Protein AF-A0A7W8CLY9-F1 (afdb_monomer_lite)

Radius of gyration: 27.19 Å; chains: 1; bounding box: 56×62×67 Å

pLDDT: mean 78.93, std 21.68, range [35.81, 98.69]

Sequence (131 aa):
MSTTAKTVRRGLYGMIAGGLLGGVATATIALPSANAAPDECTASGVATTQSSVQLSMSTYLQTHPQTNQAMTDIAKQSPTEAQVSYRTYFEKNPKVADDLKGIQQPVTDLSTQCGIEVSSNQLTDALKTAV

Structure (mmCIF, N/CA/C/O backbone):
data_AF-A0A7W8CLY9-F1
#
_entry.id   AF-A0A7W8CLY9-F1
#
loop_
_atom_site.group_PDB
_atom_site.id
_atom_site.type_symbol
_atom_site.label_atom_id
_atom_site.label_alt_id
_atom_site.label_comp_id
_atom_site.label_asym_id
_atom_site.label_entity_id
_atom_site.label_seq_id
_atom_site.pdbx_PDB_ins_code
_atom_site.Cartn_x
_atom_site.Cartn_y
_atom_site.Cartn_z
_atom_site.occupancy
_atom_site.B_iso_or_equiv
_atom_site.auth_seq_id
_atom_site.auth_comp_id
_atom_site.auth_asym_id
_atom_site.auth_atom_id
_atom_site.pdbx_PDB_model_num
ATOM 1 N N . MET A 1 1 ? 24.064 46.783 -44.474 1.00 40.25 1 MET A N 1
ATOM 2 C CA . MET A 1 1 ? 23.590 46.578 -43.090 1.00 40.25 1 MET A CA 1
ATOM 3 C C . MET A 1 1 ? 22.832 45.261 -43.029 1.00 40.25 1 MET A C 1
A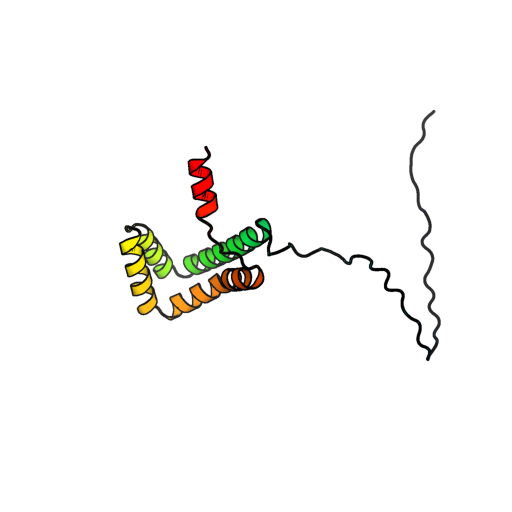TOM 5 O O . MET A 1 1 ? 22.023 45.019 -43.912 1.00 40.25 1 MET A O 1
ATOM 9 N N . SER A 1 2 ? 23.133 44.475 -41.992 1.00 35.81 2 SER A N 1
ATOM 10 C CA . SER A 1 2 ? 22.426 43.285 -41.479 1.00 35.81 2 SER A CA 1
ATOM 11 C C . SER A 1 2 ? 22.656 41.908 -42.138 1.00 35.81 2 SER A C 1
ATOM 13 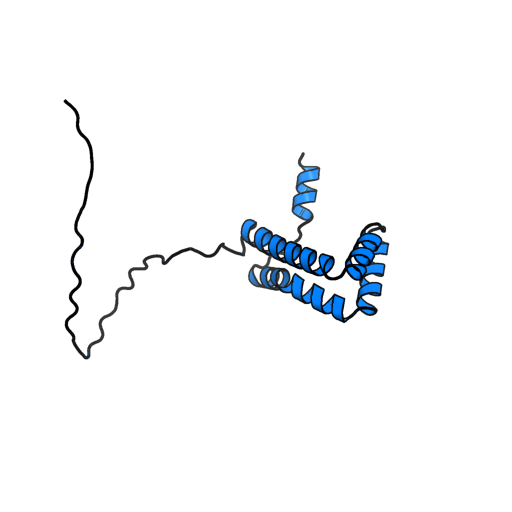O O . SER A 1 2 ? 22.267 41.628 -43.264 1.00 35.81 2 SER A O 1
ATOM 15 N N . THR A 1 3 ? 23.294 41.061 -41.324 1.00 51.06 3 THR A N 1
ATOM 16 C CA . THR A 1 3 ? 23.500 39.601 -41.313 1.00 51.06 3 THR A CA 1
ATOM 17 C C . THR A 1 3 ? 22.203 38.803 -41.103 1.00 51.06 3 THR A C 1
ATOM 19 O O . THR A 1 3 ? 21.289 39.346 -40.487 1.00 51.06 3 THR A O 1
ATOM 22 N N . THR A 1 4 ? 22.160 37.503 -41.483 1.00 47.94 4 THR A N 1
ATOM 23 C CA . THR A 1 4 ? 21.635 36.372 -40.650 1.00 47.94 4 THR A CA 1
ATOM 24 C C . THR A 1 4 ? 21.493 35.018 -41.392 1.00 47.94 4 THR A C 1
ATOM 26 O O . THR A 1 4 ? 20.831 34.955 -42.417 1.00 47.94 4 THR A O 1
ATOM 29 N N . ALA A 1 5 ? 22.056 33.962 -40.761 1.00 50.09 5 ALA A N 1
ATOM 30 C CA . ALA A 1 5 ? 21.692 32.519 -40.712 1.00 50.09 5 ALA A CA 1
ATOM 31 C C . ALA A 1 5 ? 21.588 31.672 -42.007 1.00 50.09 5 ALA A C 1
ATOM 33 O O . ALA A 1 5 ? 21.092 32.128 -43.017 1.00 50.09 5 ALA A O 1
ATOM 34 N N . LYS A 1 6 ? 21.916 30.371 -42.057 1.00 42.09 6 LYS A N 1
ATOM 35 C CA . LYS A 1 6 ? 22.462 29.376 -41.112 1.00 42.09 6 LYS A CA 1
ATOM 36 C C . LYS A 1 6 ? 22.983 28.179 -41.938 1.00 42.09 6 LYS A C 1
ATOM 38 O O . LYS A 1 6 ? 22.394 27.793 -42.939 1.00 42.09 6 LYS A O 1
ATOM 43 N N . THR A 1 7 ? 24.078 27.610 -41.452 1.00 49.00 7 THR A N 1
ATOM 44 C CA . THR A 1 7 ? 24.665 26.276 -41.655 1.00 49.00 7 THR A CA 1
ATOM 45 C C . THR A 1 7 ? 23.780 25.178 -42.267 1.00 49.00 7 THR A C 1
ATOM 47 O O . THR A 1 7 ? 22.795 24.782 -41.655 1.00 49.00 7 THR A O 1
ATOM 50 N N . VAL A 1 8 ? 24.256 24.538 -43.345 1.00 43.28 8 VAL A N 1
ATOM 51 C CA . VAL A 1 8 ? 23.963 23.124 -43.657 1.00 43.28 8 VAL A CA 1
ATOM 52 C C . VAL A 1 8 ? 25.267 22.455 -44.099 1.00 43.28 8 VAL A C 1
ATOM 54 O O . VAL A 1 8 ? 25.762 22.671 -45.203 1.00 43.28 8 VAL A O 1
ATOM 57 N N . ARG A 1 9 ? 25.880 21.675 -43.201 1.00 49.97 9 ARG A N 1
ATOM 58 C CA . ARG A 1 9 ? 27.076 20.873 -43.488 1.00 49.97 9 ARG A CA 1
ATOM 59 C C . ARG A 1 9 ? 26.675 19.405 -43.673 1.00 49.97 9 ARG A C 1
ATOM 61 O O . ARG A 1 9 ? 26.354 18.735 -42.706 1.00 49.97 9 ARG A O 1
ATOM 68 N N . ARG A 1 10 ? 26.811 18.955 -44.927 1.00 47.16 10 ARG A N 1
ATOM 69 C CA . ARG A 1 10 ? 27.355 17.654 -45.370 1.00 47.16 10 ARG A CA 1
ATOM 70 C C . ARG A 1 10 ? 26.626 16.394 -44.878 1.00 47.16 10 ARG A C 1
ATOM 72 O O . ARG A 1 10 ? 27.068 15.743 -43.941 1.00 47.16 10 ARG A O 1
ATOM 79 N N . GLY A 1 11 ? 25.604 15.982 -45.627 1.00 46.06 11 GLY A N 1
ATOM 80 C CA . GLY A 1 11 ? 25.254 14.565 -45.743 1.00 46.06 11 GLY A CA 1
ATOM 81 C C . GLY A 1 11 ? 26.244 13.882 -46.688 1.00 46.06 11 GLY A C 1
ATOM 82 O O . GLY A 1 11 ? 26.336 14.269 -47.854 1.00 46.06 11 GLY A O 1
ATOM 83 N N . LEU A 1 12 ? 27.021 12.921 -46.184 1.00 49.34 12 LEU A N 1
ATOM 84 C CA . LEU A 1 12 ? 27.830 12.040 -47.022 1.00 49.34 12 LEU A CA 1
ATOM 85 C C . LEU A 1 12 ? 27.082 10.716 -47.200 1.00 49.34 12 LEU A C 1
ATOM 87 O O . LEU A 1 12 ? 26.708 10.051 -46.238 1.00 49.34 12 LEU A O 1
ATOM 91 N N . TYR A 1 13 ? 26.843 10.426 -48.469 1.00 42.91 13 TYR A N 1
ATOM 92 C CA . TYR A 1 13 ? 26.144 9.299 -49.052 1.00 42.91 13 TYR A CA 1
ATOM 93 C C . TYR A 1 13 ? 26.712 7.943 -48.613 1.00 42.91 13 TYR A C 1
ATOM 95 O O . TYR A 1 13 ? 27.924 7.738 -48.618 1.00 42.91 13 TYR A O 1
ATOM 103 N N . GLY A 1 14 ? 25.816 7.006 -48.294 1.00 43.75 14 GLY A N 1
ATOM 104 C CA . GLY A 1 14 ? 26.137 5.593 -48.142 1.00 43.75 14 GLY A CA 1
ATOM 105 C C . GLY A 1 14 ? 26.191 4.889 -49.498 1.00 43.75 14 GLY A C 1
ATOM 106 O O . GLY A 1 14 ? 25.241 4.948 -50.274 1.00 43.75 14 GLY A O 1
ATOM 107 N N . MET A 1 15 ? 27.291 4.187 -49.755 1.00 49.97 15 MET A N 1
ATOM 108 C CA . MET A 1 15 ? 27.354 3.068 -50.694 1.00 49.97 15 MET A CA 1
ATOM 109 C C . MET A 1 15 ? 28.021 1.905 -49.961 1.00 49.97 15 MET A C 1
ATOM 111 O O . MET A 1 15 ? 29.160 2.036 -49.521 1.00 49.97 15 MET A O 1
ATOM 115 N N . ILE A 1 16 ? 27.328 0.773 -49.838 1.00 47.25 16 ILE A N 1
ATOM 116 C CA . ILE A 1 16 ? 27.941 -0.503 -49.457 1.00 47.25 16 ILE A CA 1
ATOM 117 C C . ILE A 1 16 ? 27.755 -1.453 -50.639 1.00 47.25 16 ILE A C 1
ATOM 119 O O . ILE A 1 16 ? 26.655 -1.934 -50.901 1.00 47.25 16 ILE A O 1
ATOM 123 N N . ALA A 1 17 ? 28.851 -1.667 -51.366 1.00 45.25 17 ALA A N 1
ATOM 124 C CA . ALA A 1 17 ? 29.049 -2.784 -52.279 1.00 45.25 17 ALA A CA 1
ATOM 125 C C . ALA A 1 17 ? 29.690 -3.944 -51.493 1.00 45.25 17 ALA A C 1
ATOM 127 O O . ALA A 1 17 ? 30.457 -3.711 -50.561 1.00 45.25 17 ALA A O 1
ATOM 128 N N . GLY A 1 18 ? 29.309 -5.177 -51.830 1.00 44.28 18 GLY A N 1
ATOM 129 C CA . GLY A 1 18 ? 29.519 -6.376 -51.016 1.00 44.28 18 GLY A CA 1
ATOM 130 C C . GLY A 1 18 ? 30.964 -6.844 -50.800 1.00 44.28 18 GLY A C 1
ATOM 131 O O . GLY A 1 18 ? 31.904 -6.404 -51.453 1.00 44.28 18 GLY A O 1
ATOM 132 N N . GLY A 1 19 ? 31.099 -7.813 -49.891 1.00 38.88 19 GLY A N 1
ATOM 133 C CA . GLY A 1 19 ? 32.337 -8.541 -49.623 1.00 38.88 19 GLY A CA 1
ATOM 134 C C . GLY A 1 19 ? 32.144 -9.581 -48.521 1.00 38.88 19 GLY A C 1
ATOM 135 O O . GLY A 1 19 ? 31.991 -9.242 -47.354 1.00 38.88 19 GLY A O 1
ATOM 136 N N . LEU A 1 20 ? 32.110 -10.850 -48.920 1.00 49.34 20 LEU A N 1
ATOM 137 C CA . LEU A 1 20 ? 32.151 -12.035 -48.067 1.00 49.34 20 LEU A CA 1
ATOM 138 C C . LEU A 1 20 ? 33.520 -12.156 -47.361 1.00 49.34 20 LEU A C 1
ATOM 140 O O . LEU A 1 20 ? 34.543 -11.933 -47.997 1.00 49.34 20 LEU A O 1
ATOM 144 N N . LEU A 1 21 ? 33.500 -12.630 -46.106 1.00 50.72 21 LEU A N 1
ATOM 145 C CA . LEU A 1 21 ? 34.622 -13.174 -45.313 1.00 50.72 21 LEU A CA 1
ATOM 146 C C . LEU A 1 21 ? 35.696 -12.176 -44.828 1.00 50.72 21 LEU A C 1
ATOM 148 O O . LEU A 1 21 ? 36.487 -11.650 -45.601 1.00 50.72 21 LEU A O 1
ATOM 152 N N . GLY A 1 22 ? 35.811 -12.030 -43.503 1.00 40.16 22 GLY A N 1
ATOM 153 C CA . GLY A 1 22 ? 36.981 -11.429 -42.853 1.00 40.16 22 GLY A CA 1
ATOM 154 C C . GLY A 1 22 ? 36.610 -10.624 -41.615 1.00 40.16 22 GLY A C 1
ATOM 155 O O . GLY A 1 22 ? 35.904 -9.627 -41.712 1.00 40.16 22 GLY A O 1
ATOM 156 N N . GLY A 1 23 ? 37.067 -11.070 -40.444 1.00 50.56 23 GLY A N 1
ATOM 157 C CA . GLY A 1 23 ? 36.855 -10.372 -39.181 1.00 50.56 23 GLY A CA 1
ATOM 158 C C . GLY A 1 23 ? 37.384 -8.941 -39.231 1.00 50.56 23 GLY A C 1
ATOM 159 O O . GLY A 1 23 ? 38.544 -8.705 -39.560 1.00 50.56 23 GLY A O 1
ATOM 160 N N . VAL A 1 24 ? 36.531 -7.992 -38.862 1.00 43.94 24 VAL A N 1
ATOM 161 C CA . VAL A 1 24 ? 36.931 -6.618 -38.579 1.00 43.94 24 VAL A CA 1
ATOM 162 C C . VAL A 1 24 ? 36.295 -6.271 -37.248 1.00 43.94 24 VAL A C 1
ATOM 164 O O . VAL A 1 24 ? 35.073 -6.294 -37.112 1.00 43.94 24 VAL A O 1
ATOM 167 N N . ALA A 1 25 ? 37.137 -6.020 -36.248 1.00 50.47 25 ALA A N 1
ATOM 168 C CA . ALA A 1 25 ? 36.721 -5.488 -34.967 1.00 50.47 25 ALA A CA 1
ATOM 169 C C . ALA A 1 25 ? 35.939 -4.198 -35.224 1.00 50.47 25 ALA A C 1
ATOM 171 O O . ALA A 1 25 ? 36.515 -3.163 -35.563 1.00 50.47 25 ALA A O 1
ATOM 172 N N . THR A 1 26 ? 34.615 -4.261 -35.100 1.00 46.62 26 THR A N 1
ATOM 173 C CA . THR A 1 26 ? 33.811 -3.054 -35.013 1.00 46.62 26 THR A CA 1
ATOM 174 C C . THR A 1 26 ? 34.237 -2.386 -33.721 1.00 46.62 26 THR A C 1
ATOM 176 O O . THR A 1 26 ? 33.899 -2.861 -32.638 1.00 46.62 26 THR A O 1
ATOM 179 N N . ALA A 1 27 ? 35.021 -1.314 -33.830 1.00 46.84 27 A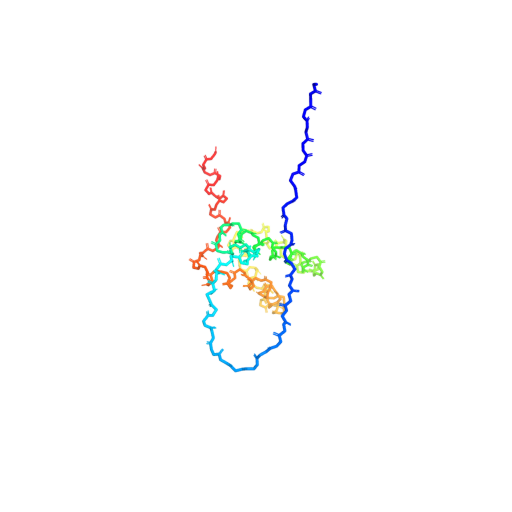LA A N 1
ATOM 180 C CA . ALA A 1 27 ? 35.120 -0.337 -32.768 1.00 46.84 27 ALA A CA 1
ATOM 181 C C . ALA A 1 27 ? 33.683 0.100 -32.485 1.00 46.84 27 ALA A C 1
ATOM 183 O O . ALA A 1 27 ? 33.098 0.881 -33.237 1.00 46.84 27 ALA A O 1
ATOM 184 N N . THR A 1 28 ? 33.080 -0.489 -31.455 1.00 49.88 28 THR A N 1
ATOM 185 C CA . THR A 1 28 ? 31.820 -0.030 -30.905 1.00 49.88 28 THR A CA 1
ATOM 186 C C . THR A 1 28 ? 32.131 1.336 -30.331 1.00 49.88 28 THR A C 1
ATOM 188 O O . THR A 1 28 ? 32.540 1.472 -29.178 1.00 49.88 28 THR A O 1
ATOM 191 N N . ILE A 1 29 ? 32.010 2.364 -31.167 1.00 45.34 29 ILE A N 1
ATOM 192 C CA . ILE A 1 29 ? 31.756 3.702 -30.673 1.00 45.34 29 ILE A CA 1
ATOM 193 C C . ILE A 1 29 ? 30.489 3.517 -29.852 1.00 45.34 29 ILE A C 1
ATOM 195 O O . ILE A 1 29 ? 29.424 3.246 -30.407 1.00 45.34 29 ILE A O 1
ATOM 199 N N . ALA A 1 30 ? 30.643 3.548 -28.531 1.00 50.84 30 ALA A N 1
ATOM 200 C CA . ALA A 1 30 ? 29.548 3.616 -27.587 1.00 50.84 30 ALA A CA 1
ATOM 201 C C . ALA A 1 30 ? 28.839 4.951 -27.831 1.00 50.84 30 ALA A C 1
ATOM 203 O O . ALA A 1 30 ? 29.071 5.944 -27.150 1.00 50.84 30 ALA A O 1
ATOM 204 N N . LEU A 1 31 ? 28.036 5.003 -28.890 1.00 43.50 31 LEU A N 1
ATOM 205 C CA . LEU A 1 31 ? 26.990 5.989 -29.026 1.00 43.50 31 LEU A CA 1
ATOM 206 C C . LEU A 1 31 ? 25.950 5.568 -27.991 1.00 43.50 31 LEU A C 1
ATOM 208 O O . LEU A 1 31 ? 25.430 4.457 -28.113 1.00 43.50 31 LEU A O 1
ATOM 212 N N . PRO A 1 32 ? 25.672 6.379 -26.959 1.00 45.16 32 PRO A N 1
ATOM 213 C CA . PRO A 1 32 ? 24.556 6.094 -26.079 1.00 45.16 32 PRO A CA 1
ATOM 214 C C . PRO A 1 32 ? 23.293 6.115 -26.945 1.00 45.16 32 PRO A C 1
ATOM 216 O O . PRO A 1 32 ? 22.808 7.175 -27.336 1.00 45.16 32 PRO A O 1
ATOM 219 N N . SER A 1 33 ? 22.786 4.934 -27.297 1.00 48.03 33 SER A N 1
ATOM 220 C CA . SER A 1 33 ? 21.399 4.771 -27.710 1.00 48.03 33 SER A CA 1
ATOM 221 C C . SER A 1 33 ? 20.548 5.277 -26.545 1.00 48.03 33 SER A C 1
ATOM 223 O O . SER A 1 33 ? 20.724 4.836 -25.414 1.00 48.03 33 SER A O 1
ATOM 225 N N . ALA A 1 34 ? 19.820 6.367 -26.777 1.00 46.72 34 ALA A N 1
ATOM 226 C CA . ALA A 1 34 ? 18.377 6.329 -26.998 1.00 46.72 34 ALA A CA 1
ATOM 227 C C . ALA A 1 34 ? 17.609 6.115 -25.688 1.00 46.72 34 ALA A C 1
ATOM 229 O O . ALA A 1 34 ? 17.714 5.056 -25.089 1.00 46.72 34 ALA A O 1
ATOM 230 N N . ASN A 1 35 ? 16.863 7.148 -25.276 1.00 50.22 35 ASN A N 1
ATOM 231 C CA . ASN A 1 35 ? 15.871 7.148 -24.198 1.00 50.22 35 ASN A CA 1
ATOM 232 C C . ASN A 1 35 ? 16.221 6.192 -23.053 1.00 50.22 35 ASN A C 1
ATOM 234 O O . ASN A 1 35 ? 15.697 5.081 -23.011 1.00 50.22 35 ASN A O 1
ATOM 238 N N . ALA A 1 36 ? 17.078 6.624 -22.122 1.00 48.62 36 ALA A N 1
ATOM 239 C CA . ALA A 1 36 ? 17.156 5.938 -20.840 1.00 48.62 36 ALA A CA 1
ATOM 240 C C . ALA A 1 36 ? 15.718 5.835 -20.315 1.00 48.62 36 ALA A C 1
ATOM 242 O O . ALA A 1 36 ? 15.075 6.865 -20.084 1.00 48.62 36 ALA A O 1
ATOM 243 N N . ALA A 1 37 ? 15.187 4.610 -20.231 1.00 56.34 37 ALA A N 1
ATOM 244 C CA . ALA A 1 37 ? 13.980 4.370 -19.459 1.00 56.34 37 ALA A CA 1
ATOM 245 C C . ALA A 1 37 ? 14.195 5.032 -18.086 1.00 56.34 37 ALA A C 1
ATOM 247 O O . ALA A 1 37 ? 15.348 5.074 -17.631 1.00 56.34 37 ALA A O 1
ATOM 248 N N . PRO A 1 38 ? 13.150 5.619 -17.477 1.00 63.94 38 PRO A N 1
ATOM 249 C CA . PRO A 1 38 ? 13.280 6.209 -16.155 1.00 63.94 38 PRO A CA 1
ATOM 250 C C . PRO A 1 38 ? 14.044 5.247 -15.246 1.00 63.94 38 PRO A C 1
ATOM 252 O O . PRO A 1 38 ? 13.798 4.044 -15.269 1.00 63.94 38 PRO A O 1
ATOM 255 N N . ASP A 1 39 ? 15.018 5.758 -14.499 1.00 78.25 39 ASP A N 1
ATOM 256 C CA . ASP A 1 39 ? 15.696 4.923 -13.518 1.00 78.25 39 ASP A CA 1
ATOM 257 C C . ASP A 1 39 ? 14.674 4.587 -12.424 1.00 78.25 39 ASP A C 1
ATOM 259 O O . ASP A 1 39 ? 14.317 5.428 -11.592 1.00 78.25 39 ASP A O 1
ATOM 263 N N . GLU A 1 40 ? 14.137 3.371 -12.496 1.00 80.25 40 GLU A N 1
ATOM 264 C CA . GLU A 1 40 ? 13.044 2.887 -11.654 1.00 80.25 40 GLU A CA 1
ATOM 265 C C . GLU A 1 40 ? 13.437 2.874 -10.167 1.00 80.25 40 GLU A C 1
ATOM 267 O O . GLU A 1 40 ? 12.582 3.020 -9.294 1.00 80.25 40 GLU A O 1
ATOM 272 N N . CYS A 1 41 ? 14.742 2.803 -9.873 1.00 88.75 41 CYS A N 1
ATOM 273 C CA . CYS A 1 41 ? 15.280 2.830 -8.515 1.00 88.75 41 CYS A CA 1
ATOM 274 C C . CYS A 1 41 ? 15.464 4.248 -7.949 1.00 88.75 41 CYS A C 1
ATOM 276 O O . CYS A 1 41 ? 15.933 4.419 -6.822 1.00 88.75 41 CYS A O 1
ATOM 278 N N . THR A 1 42 ? 15.076 5.285 -8.693 1.00 88.75 42 THR A N 1
ATOM 279 C CA . THR A 1 42 ? 15.001 6.656 -8.175 1.00 88.75 42 THR A CA 1
ATOM 280 C C . THR A 1 42 ? 13.693 6.900 -7.427 1.00 88.75 42 THR A C 1
ATOM 282 O O . THR A 1 42 ? 12.683 6.244 -7.674 1.00 88.75 42 THR A O 1
ATOM 285 N N . ALA A 1 43 ? 13.656 7.927 -6.571 1.00 85.94 43 ALA A N 1
ATOM 286 C CA . ALA A 1 43 ? 12.420 8.351 -5.907 1.00 85.94 43 ALA A CA 1
ATOM 287 C C . ALA A 1 43 ? 11.273 8.637 -6.903 1.00 85.94 43 ALA A C 1
ATOM 289 O O . ALA A 1 43 ? 10.121 8.304 -6.632 1.00 85.94 43 ALA A O 1
ATOM 290 N N . SER A 1 44 ? 11.582 9.206 -8.076 1.00 87.44 44 SER A N 1
ATOM 291 C CA . SER A 1 44 ? 10.610 9.429 -9.155 1.00 87.44 44 SER A CA 1
ATOM 292 C C . SER A 1 44 ? 10.130 8.139 -9.821 1.00 87.44 44 SER A C 1
ATOM 294 O O . SER A 1 44 ? 8.948 8.042 -10.151 1.00 87.44 44 SER A O 1
ATOM 296 N N . GLY A 1 45 ? 11.011 7.153 -10.006 1.00 89.12 45 GLY A N 1
ATOM 297 C CA . GLY A 1 45 ? 10.652 5.835 -10.541 1.00 89.12 45 GLY A CA 1
ATOM 298 C C . GLY A 1 45 ? 9.717 5.081 -9.595 1.00 89.12 45 GLY A C 1
ATOM 299 O O . GLY A 1 45 ? 8.620 4.668 -9.980 1.00 89.12 45 GLY A O 1
ATOM 300 N N . VAL A 1 46 ? 10.069 5.052 -8.306 1.00 88.31 46 VAL A N 1
ATOM 301 C CA . VAL A 1 46 ? 9.228 4.486 -7.242 1.00 88.31 46 VAL A CA 1
ATOM 302 C C . VAL A 1 46 ? 7.857 5.163 -7.190 1.00 88.31 46 VAL A C 1
ATOM 304 O O . VAL A 1 46 ? 6.835 4.477 -7.191 1.00 88.31 46 VAL A O 1
ATOM 307 N N . ALA A 1 47 ? 7.803 6.499 -7.201 1.00 88.56 47 ALA A N 1
ATOM 308 C CA . ALA A 1 47 ? 6.539 7.236 -7.196 1.00 88.56 47 ALA A CA 1
ATOM 309 C C . ALA A 1 47 ? 5.690 6.962 -8.452 1.00 88.56 47 ALA A C 1
ATOM 311 O O . ALA A 1 47 ? 4.464 6.866 -8.363 1.00 88.56 47 ALA A O 1
ATOM 312 N N . THR A 1 48 ? 6.325 6.795 -9.617 1.00 91.19 48 THR A N 1
ATOM 313 C CA . THR A 1 48 ? 5.642 6.448 -10.874 1.00 91.19 48 THR A CA 1
ATOM 314 C C . THR A 1 48 ? 5.012 5.059 -10.788 1.00 91.19 48 THR A C 1
ATOM 316 O O . THR A 1 48 ? 3.834 4.894 -11.111 1.00 91.19 48 THR A O 1
ATOM 319 N N . THR A 1 49 ? 5.754 4.079 -10.270 1.00 91.44 49 THR A N 1
ATOM 320 C CA . THR A 1 49 ? 5.256 2.714 -10.053 1.00 91.44 49 THR A CA 1
ATOM 321 C C . THR A 1 49 ? 4.118 2.681 -9.033 1.00 91.44 49 THR A C 1
ATOM 323 O O . THR A 1 49 ? 3.076 2.080 -9.279 1.00 91.44 49 THR A O 1
ATOM 326 N N . GLN A 1 50 ? 4.246 3.382 -7.905 1.00 90.94 50 GLN A N 1
ATOM 327 C CA . GLN A 1 50 ? 3.150 3.492 -6.937 1.00 90.94 50 GLN A CA 1
ATOM 328 C C . GLN A 1 50 ? 1.902 4.133 -7.553 1.00 90.94 50 GLN A C 1
ATOM 330 O O . GLN A 1 50 ? 0.785 3.675 -7.314 1.00 90.94 50 GLN A O 1
ATOM 335 N N . SER A 1 51 ? 2.081 5.176 -8.367 1.00 92.81 51 SER A N 1
ATOM 336 C CA . SER A 1 51 ? 0.972 5.873 -9.023 1.00 92.81 51 SER A CA 1
ATOM 337 C C . SER A 1 51 ? 0.218 4.955 -9.988 1.00 92.81 51 SER A C 1
ATOM 339 O O . SER A 1 51 ? -1.013 4.978 -10.020 1.00 92.81 51 SER A O 1
ATOM 341 N N . SER A 1 52 ? 0.928 4.111 -10.746 1.00 94.88 52 SER A N 1
ATOM 342 C CA . SER A 1 52 ? 0.300 3.154 -11.666 1.00 94.88 52 SER A CA 1
ATOM 343 C C . SER A 1 52 ? -0.454 2.045 -10.924 1.00 94.88 52 SER A C 1
ATOM 345 O O . SER A 1 52 ? -1.572 1.685 -11.311 1.00 94.88 52 SER A O 1
ATOM 347 N N . VAL A 1 53 ? 0.098 1.558 -9.811 1.00 95.25 53 VAL A N 1
ATOM 348 C CA . VAL A 1 53 ? -0.564 0.595 -8.924 1.00 95.25 53 VAL A CA 1
ATOM 349 C C . VAL A 1 53 ? -1.817 1.197 -8.295 1.00 95.25 53 VAL A C 1
ATOM 351 O O . VAL A 1 53 ? -2.881 0.576 -8.326 1.00 95.25 53 VAL A O 1
ATOM 354 N N . GLN A 1 54 ? -1.745 2.434 -7.800 1.00 95.31 54 GLN A N 1
ATOM 355 C CA . GLN A 1 54 ? -2.897 3.119 -7.217 1.00 95.31 54 GLN A CA 1
ATOM 356 C C . GLN A 1 54 ? -3.997 3.381 -8.256 1.00 95.31 54 GLN A C 1
ATOM 358 O O . GLN A 1 54 ? -5.184 3.238 -7.953 1.00 95.31 54 GLN A O 1
ATOM 363 N N . LEU A 1 55 ? -3.628 3.719 -9.495 1.00 97.69 55 LEU A N 1
ATOM 364 C CA . LEU A 1 55 ? -4.582 3.858 -10.596 1.00 97.69 55 LEU A CA 1
ATOM 365 C C . LEU A 1 55 ? -5.260 2.521 -10.931 1.00 97.69 55 LEU A C 1
ATOM 367 O O . LEU A 1 55 ? -6.477 2.471 -11.131 1.00 97.69 55 LEU A O 1
ATOM 371 N N . SER A 1 56 ? -4.490 1.434 -10.953 1.00 98.00 56 SER A N 1
ATOM 372 C CA . SER A 1 56 ? -5.004 0.082 -11.196 1.00 98.00 56 SER A CA 1
ATOM 373 C C . SER A 1 56 ? -5.955 -0.360 -10.081 1.00 98.00 56 SER A C 1
ATOM 375 O O . SER A 1 56 ? -7.054 -0.835 -10.361 1.00 98.00 56 SER A O 1
ATOM 377 N N . MET A 1 57 ? -5.593 -0.100 -8.821 1.00 97.62 57 MET A N 1
ATOM 378 C CA . MET A 1 57 ? -6.452 -0.303 -7.651 1.00 97.62 57 MET A CA 1
ATOM 379 C C . MET A 1 57 ? -7.753 0.499 -7.766 1.00 97.62 57 MET A C 1
ATOM 381 O O . MET A 1 57 ? -8.837 -0.051 -7.594 1.00 97.62 57 MET A O 1
ATOM 385 N N . SER A 1 58 ? -7.667 1.788 -8.108 1.00 97.94 58 SER A N 1
ATOM 386 C CA . SER A 1 58 ? -8.841 2.646 -8.307 1.00 97.94 58 SER A CA 1
ATOM 387 C C . SER A 1 58 ? -9.773 2.094 -9.389 1.00 97.94 58 SER A C 1
ATOM 389 O O . SER A 1 58 ? -10.986 2.015 -9.196 1.00 97.94 58 SER A O 1
ATOM 391 N N . THR A 1 59 ? -9.218 1.661 -10.520 1.00 98.38 59 THR A N 1
ATOM 392 C CA . THR A 1 59 ? -9.987 1.069 -11.626 1.00 98.38 59 THR A CA 1
ATOM 393 C C . THR A 1 59 ? -10.658 -0.240 -11.202 1.00 98.38 59 THR A C 1
ATOM 395 O O . THR A 1 59 ? -11.840 -0.463 -11.477 1.00 98.38 59 THR A O 1
ATOM 398 N N . TYR A 1 60 ? -9.935 -1.092 -10.473 1.00 98.31 60 TYR A N 1
ATOM 399 C CA . TYR A 1 60 ? -10.477 -2.329 -9.923 1.00 98.31 60 TYR A CA 1
ATOM 400 C C . TYR A 1 60 ? -11.639 -2.053 -8.963 1.00 98.31 60 TYR A C 1
ATOM 402 O O . TYR A 1 60 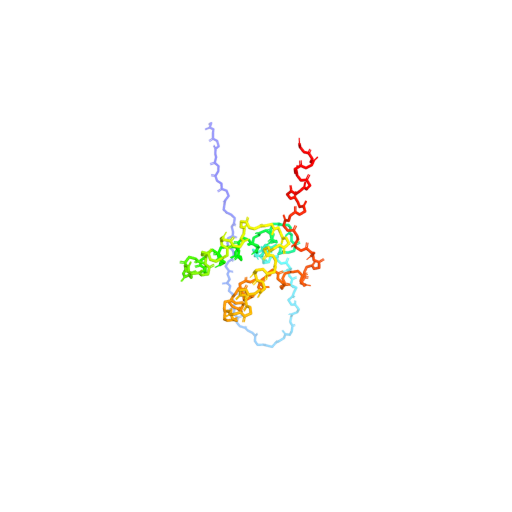? -12.724 -2.600 -9.139 1.00 98.31 60 TYR A O 1
ATOM 410 N N . LEU A 1 61 ? -11.472 -1.153 -7.994 1.00 98.25 61 LEU A N 1
ATOM 411 C CA . LEU A 1 61 ? -12.524 -0.846 -7.023 1.00 98.25 61 LEU A CA 1
ATOM 412 C C . LEU A 1 61 ? -13.759 -0.212 -7.682 1.00 98.25 61 LEU A C 1
ATOM 414 O O . LEU A 1 61 ? -14.882 -0.562 -7.327 1.00 98.25 61 LEU A O 1
ATOM 418 N N . GLN A 1 62 ? -13.589 0.642 -8.695 1.00 98.12 62 GLN A N 1
ATOM 419 C CA . GLN A 1 62 ? -14.719 1.200 -9.454 1.00 98.12 62 GLN A CA 1
ATOM 420 C C . GLN A 1 62 ? -15.542 0.125 -10.178 1.00 98.12 62 GLN A C 1
ATOM 422 O O . GLN A 1 62 ? -16.761 0.246 -10.279 1.00 98.12 62 GLN A O 1
ATOM 427 N N . THR A 1 63 ? -14.897 -0.945 -10.648 1.00 98.38 63 THR A N 1
ATOM 428 C CA . THR A 1 63 ? -15.576 -2.088 -11.286 1.00 98.38 63 THR A CA 1
ATOM 429 C C . THR A 1 63 ? -16.081 -3.133 -10.282 1.00 98.38 63 THR A C 1
ATOM 431 O O . THR A 1 63 ? -16.854 -4.012 -10.653 1.00 98.38 63 THR A O 1
ATOM 434 N N . HIS A 1 64 ? -15.717 -3.002 -9.000 1.00 98.38 64 HIS A N 1
ATOM 435 C CA . HIS A 1 64 ? -16.111 -3.887 -7.900 1.00 98.38 64 HIS A CA 1
ATOM 436 C C . HIS A 1 64 ? -16.793 -3.088 -6.772 1.00 98.38 64 HIS A C 1
ATOM 438 O O . HIS A 1 64 ? -16.238 -2.961 -5.676 1.00 98.38 64 HIS A O 1
ATOM 444 N N . PRO A 1 65 ? -18.016 -2.559 -6.985 1.00 98.25 65 PRO A N 1
ATOM 445 C CA . PRO A 1 65 ? -18.653 -1.617 -6.059 1.00 98.25 65 PRO A CA 1
ATOM 446 C C . PRO A 1 65 ? -18.871 -2.183 -4.648 1.00 98.25 65 PRO A C 1
ATOM 448 O O . PRO A 1 65 ? -18.761 -1.448 -3.670 1.00 98.25 65 PRO A O 1
ATOM 451 N N . GLN A 1 66 ? -19.119 -3.490 -4.515 1.00 97.88 66 GLN A N 1
ATOM 452 C CA . GLN A 1 66 ? -19.233 -4.145 -3.206 1.00 97.88 66 GLN A CA 1
ATOM 453 C C . GLN A 1 66 ? -17.901 -4.156 -2.448 1.00 97.88 66 GLN A C 1
ATOM 455 O O . GLN A 1 66 ? -17.865 -3.853 -1.257 1.00 97.88 66 GLN A O 1
ATOM 460 N N . THR A 1 67 ? -16.799 -4.475 -3.134 1.00 98.25 67 THR A N 1
ATOM 461 C CA . THR A 1 67 ? -15.456 -4.396 -2.552 1.00 98.25 67 THR A CA 1
ATOM 462 C C . THR A 1 67 ? -15.100 -2.960 -2.217 1.00 98.25 67 THR A C 1
ATOM 464 O O . THR A 1 67 ? -14.626 -2.707 -1.118 1.00 98.25 67 THR A O 1
ATOM 467 N N . ASN A 1 68 ? -15.384 -2.010 -3.106 1.00 98.56 68 ASN A N 1
ATOM 468 C CA . ASN A 1 68 ? -15.133 -0.597 -2.851 1.00 98.56 68 ASN A CA 1
ATOM 469 C C . ASN A 1 68 ? -15.849 -0.098 -1.590 1.00 98.56 68 ASN A C 1
ATOM 471 O O . ASN A 1 68 ? -15.228 0.533 -0.736 1.00 98.56 68 ASN A O 1
ATOM 475 N N . GLN A 1 69 ? -17.130 -0.443 -1.436 1.00 98.69 69 GLN A N 1
ATOM 476 C CA . GLN A 1 69 ? -17.895 -0.097 -0.242 1.00 98.69 69 GLN A CA 1
ATOM 477 C C . GLN A 1 69 ? -17.288 -0.733 1.015 1.00 98.69 69 GLN A C 1
ATOM 479 O O . GLN A 1 69 ? -17.049 -0.034 1.995 1.00 98.69 69 GLN A O 1
ATOM 484 N N . ALA A 1 70 ? -16.969 -2.031 0.971 1.00 98.31 70 ALA A N 1
ATOM 485 C CA . ALA A 1 70 ? -16.364 -2.724 2.105 1.00 98.31 70 ALA A CA 1
ATOM 486 C C . ALA A 1 70 ? -15.015 -2.108 2.507 1.00 98.31 70 ALA A C 1
ATOM 488 O O . ALA A 1 70 ? -14.809 -1.809 3.678 1.00 98.31 70 ALA A O 1
ATOM 489 N N . MET A 1 71 ? -14.119 -1.861 1.547 1.00 97.94 71 MET A N 1
ATOM 490 C CA . MET A 1 71 ? -12.822 -1.223 1.804 1.00 97.94 71 MET A CA 1
ATOM 491 C C . MET A 1 71 ? -13.003 0.188 2.379 1.00 97.94 71 MET A C 1
ATOM 493 O O . MET A 1 71 ? -12.321 0.554 3.331 1.00 97.94 71 MET A O 1
ATOM 497 N N . THR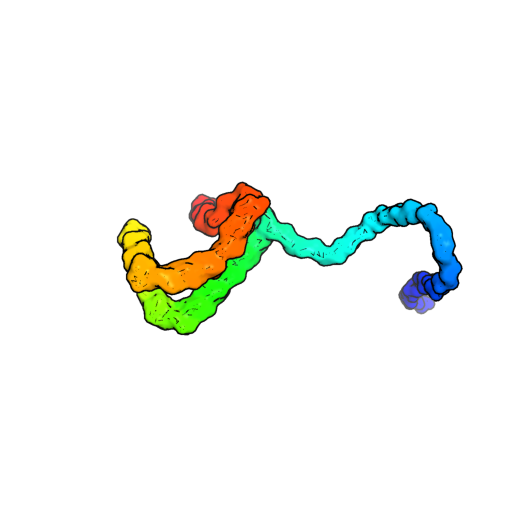 A 1 72 ? -13.968 0.955 1.861 1.00 98.06 72 THR A N 1
ATOM 498 C CA . THR A 1 72 ? -14.302 2.299 2.357 1.00 98.06 72 THR A CA 1
ATOM 499 C C . THR A 1 72 ? -14.797 2.275 3.801 1.00 98.06 72 THR A C 1
ATOM 501 O O . THR A 1 72 ? -14.424 3.136 4.595 1.00 98.06 72 THR A O 1
ATOM 504 N N . ASP A 1 73 ? -15.637 1.309 4.165 1.00 98.44 73 ASP A N 1
ATOM 505 C CA . ASP A 1 73 ? -16.153 1.202 5.530 1.00 98.44 73 ASP A CA 1
ATOM 506 C C . ASP A 1 73 ? -15.093 0.696 6.507 1.00 98.44 73 ASP A C 1
ATOM 508 O O . ASP A 1 73 ? -14.995 1.213 7.619 1.00 98.44 73 ASP A O 1
ATOM 512 N N . ILE A 1 74 ? -14.244 -0.242 6.077 1.00 98.12 74 ILE A N 1
ATOM 513 C CA . ILE A 1 74 ? -13.094 -0.694 6.866 1.00 98.12 74 ILE A CA 1
ATOM 514 C C . ILE A 1 74 ? -12.118 0.466 7.106 1.00 98.12 74 ILE A C 1
ATOM 516 O O . ILE A 1 74 ? -11.644 0.639 8.226 1.00 98.12 74 ILE A O 1
ATOM 520 N N . ALA A 1 75 ? -11.865 1.312 6.103 1.00 96.62 75 ALA A N 1
ATOM 521 C CA . ALA A 1 75 ? -10.955 2.454 6.213 1.00 96.62 75 ALA A CA 1
ATOM 522 C C . ALA A 1 75 ? -11.392 3.523 7.235 1.00 96.62 75 ALA A C 1
ATOM 524 O O . ALA A 1 75 ? -10.572 4.343 7.640 1.00 96.62 75 ALA A O 1
ATOM 525 N N . LYS A 1 76 ? -12.663 3.528 7.662 1.00 97.94 76 LYS A N 1
ATOM 526 C CA . LYS A 1 76 ? -13.177 4.437 8.705 1.00 97.94 76 LYS A CA 1
ATOM 527 C C . LYS A 1 76 ? -12.915 3.931 10.128 1.00 97.94 76 LYS A C 1
ATOM 529 O O . LYS A 1 76 ? -13.131 4.679 11.079 1.00 97.94 76 LYS A O 1
ATOM 534 N N . GLN A 1 77 ? -12.529 2.666 10.287 1.00 98.12 77 GLN A N 1
ATOM 535 C CA . GLN A 1 77 ? -12.265 2.055 11.590 1.00 98.12 77 GLN A CA 1
ATOM 536 C C . GLN A 1 77 ? -10.930 2.541 12.167 1.00 98.12 77 GLN A C 1
ATOM 538 O O . GLN A 1 77 ? -10.107 3.130 11.462 1.00 98.12 77 GLN A O 1
ATOM 543 N N . SER A 1 78 ? -10.682 2.269 13.452 1.00 97.38 78 SER A N 1
ATOM 544 C CA . SER A 1 78 ? -9.347 2.492 14.013 1.00 97.38 78 SER A CA 1
ATOM 545 C C . SER A 1 78 ? -8.306 1.614 13.293 1.00 97.38 78 SER A C 1
ATOM 547 O O . SER A 1 78 ? -8.655 0.536 12.804 1.00 97.38 78 SER A O 1
ATOM 549 N N . PRO A 1 79 ?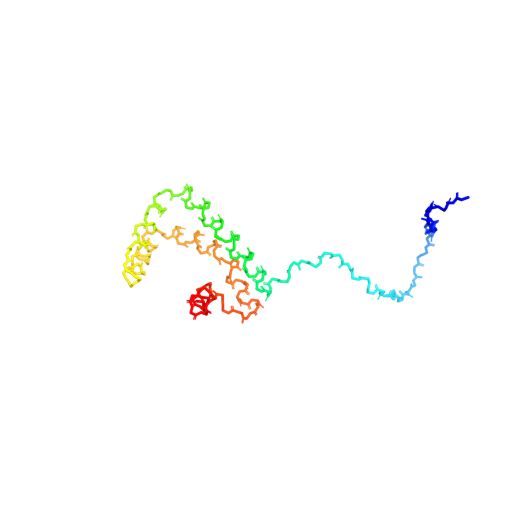 -7.020 2.012 13.220 1.00 93.06 79 PRO A N 1
ATOM 550 C CA . PRO A 1 79 ? -6.011 1.256 12.470 1.00 93.06 79 PRO A CA 1
ATOM 551 C C . PRO A 1 79 ? -5.893 -0.222 12.877 1.00 93.06 79 PRO A C 1
ATOM 553 O O . PRO A 1 79 ? -5.704 -1.090 12.024 1.00 93.06 79 PRO A O 1
ATOM 556 N N . THR A 1 80 ? -6.039 -0.518 14.171 1.00 94.31 80 THR A N 1
ATOM 557 C CA . THR A 1 80 ? -5.976 -1.882 14.713 1.00 94.31 80 THR A CA 1
ATOM 558 C C . THR A 1 80 ? -7.186 -2.720 14.303 1.00 94.31 80 THR A C 1
ATOM 560 O O . THR A 1 80 ? -7.029 -3.872 13.901 1.00 94.31 80 THR A O 1
ATOM 563 N N . GLU A 1 81 ? -8.391 -2.151 14.358 1.00 97.12 81 GLU A N 1
ATOM 564 C CA . GLU A 1 81 ? -9.624 -2.822 13.925 1.00 97.12 81 GLU A CA 1
ATOM 565 C C . GLU A 1 81 ? -9.655 -3.012 12.407 1.00 97.12 81 GLU A C 1
ATOM 567 O O . GLU A 1 81 ? -9.973 -4.103 11.925 1.00 97.12 81 GLU A O 1
ATOM 572 N N . ALA A 1 82 ? -9.246 -1.988 11.654 1.00 97.06 82 ALA A N 1
ATOM 573 C CA . ALA A 1 82 ? -9.205 -2.016 10.199 1.00 97.06 82 ALA A CA 1
ATOM 574 C C . ALA A 1 82 ? -8.343 -3.176 9.688 1.00 97.06 82 ALA A C 1
ATOM 576 O O . ALA A 1 82 ? -8.756 -3.908 8.788 1.00 97.06 82 ALA A O 1
ATOM 577 N N . GLN A 1 83 ? -7.174 -3.408 10.298 1.00 96.31 83 GLN A N 1
ATOM 578 C CA . GLN A 1 83 ? -6.288 -4.511 9.921 1.00 96.31 83 GLN A CA 1
ATOM 579 C C . GLN A 1 83 ? -6.973 -5.881 10.060 1.00 96.31 83 GLN A C 1
ATOM 581 O O . GLN A 1 83 ? -6.865 -6.732 9.171 1.00 96.31 83 GLN A O 1
ATOM 586 N N . VAL A 1 84 ? -7.702 -6.099 11.158 1.00 98.00 84 VAL A N 1
ATOM 587 C CA . VAL A 1 84 ? -8.446 -7.345 11.395 1.00 98.00 84 VAL A CA 1
ATOM 588 C C . VAL A 1 84 ? -9.593 -7.492 10.395 1.00 98.00 84 VAL A C 1
ATOM 590 O O . VAL A 1 84 ? -9.796 -8.578 9.841 1.00 98.00 84 VAL A O 1
ATOM 593 N N . SER A 1 85 ? -10.319 -6.408 10.125 1.00 98.19 85 SER A N 1
ATOM 594 C CA . SER A 1 85 ? -11.438 -6.396 9.183 1.00 98.19 85 SER A CA 1
ATOM 595 C C . SER A 1 85 ? -10.993 -6.640 7.741 1.00 98.19 85 SER A C 1
ATOM 597 O O . SER A 1 85 ? -11.624 -7.440 7.051 1.00 98.19 85 SER A O 1
ATOM 599 N N . TYR A 1 86 ? -9.882 -6.042 7.292 1.00 97.88 86 TYR A N 1
ATOM 600 C CA . TYR A 1 86 ? -9.304 -6.319 5.972 1.00 97.88 86 TYR A CA 1
ATOM 601 C C . TYR A 1 86 ? -8.945 -7.797 5.823 1.00 97.88 86 TYR A C 1
ATOM 603 O O . TYR A 1 86 ? -9.355 -8.428 4.850 1.00 97.88 86 TYR A O 1
ATOM 611 N N . ARG A 1 87 ? -8.244 -8.379 6.808 1.00 97.62 87 ARG A N 1
ATOM 612 C CA . ARG A 1 87 ? -7.907 -9.811 6.795 1.00 97.62 87 ARG A CA 1
ATOM 613 C C . ARG A 1 87 ? -9.163 -10.674 6.688 1.00 97.62 87 ARG A C 1
ATOM 615 O O . ARG A 1 87 ? -9.257 -11.506 5.793 1.00 97.62 87 ARG A O 1
ATOM 622 N N . THR A 1 88 ? -10.147 -10.420 7.549 1.00 98.31 88 THR A N 1
ATOM 623 C CA . THR A 1 88 ? -11.418 -11.160 7.565 1.00 98.31 88 THR A CA 1
ATOM 624 C C . THR A 1 88 ? -12.161 -11.040 6.233 1.00 98.31 88 THR A C 1
ATOM 626 O O . THR A 1 88 ? -12.763 -12.003 5.755 1.00 98.31 88 THR A O 1
ATOM 629 N N . TYR A 1 89 ? -12.137 -9.857 5.614 1.00 98.31 89 TYR A N 1
ATOM 630 C CA . TYR A 1 89 ? -12.736 -9.647 4.304 1.00 98.31 89 TYR A CA 1
ATOM 631 C C . TYR A 1 89 ? -12.025 -10.480 3.234 1.00 98.31 89 TYR A C 1
ATOM 633 O O . TYR A 1 89 ? -12.694 -11.179 2.476 1.00 98.31 89 TYR A O 1
ATOM 641 N N . PHE A 1 90 ? -10.693 -10.454 3.182 1.00 98.25 90 PHE A N 1
ATOM 642 C CA . PHE A 1 90 ? -9.922 -11.204 2.188 1.00 98.25 90 PHE A CA 1
ATOM 643 C C . PHE A 1 90 ? -10.020 -12.724 2.362 1.00 98.25 90 PHE A C 1
ATOM 645 O O . PHE A 1 90 ? -10.107 -13.430 1.363 1.00 98.25 90 PHE A O 1
ATOM 652 N N . GLU A 1 91 ? -10.107 -13.234 3.594 1.00 98.06 91 GLU A N 1
ATOM 653 C CA . GLU A 1 91 ? -10.370 -14.659 3.867 1.00 98.06 91 GLU A CA 1
ATOM 654 C C . GLU A 1 91 ? -11.707 -15.124 3.271 1.00 98.06 91 GLU A C 1
ATOM 656 O O . GLU A 1 91 ? -11.810 -16.228 2.739 1.00 98.06 91 GLU A O 1
ATOM 661 N N . LYS A 1 92 ? -12.733 -14.266 3.320 1.00 98.31 92 LYS A N 1
ATOM 662 C CA . LYS A 1 92 ? -14.058 -14.541 2.740 1.00 98.31 92 LYS A CA 1
ATOM 663 C C . LYS A 1 92 ? -14.132 -14.261 1.238 1.00 98.31 92 LYS A C 1
ATOM 665 O O . LYS A 1 92 ? -15.054 -14.734 0.580 1.00 98.31 92 LYS A O 1
ATOM 670 N N . ASN A 1 93 ? -13.185 -13.495 0.702 1.00 98.38 93 ASN A N 1
ATOM 671 C CA . ASN A 1 93 ? -13.148 -13.055 -0.690 1.00 98.38 93 ASN A CA 1
ATOM 672 C C . ASN A 1 93 ? -11.765 -13.347 -1.308 1.00 98.38 93 ASN A C 1
ATOM 674 O O . ASN A 1 93 ? -11.055 -12.409 -1.684 1.00 98.38 93 ASN A O 1
ATOM 678 N N . PRO A 1 94 ? -11.367 -14.629 -1.441 1.00 98.06 94 PRO A N 1
ATOM 679 C CA . PRO A 1 94 ? -10.017 -15.000 -1.872 1.00 98.06 94 PRO A CA 1
ATOM 680 C C . PRO A 1 94 ? -9.681 -14.484 -3.273 1.00 98.06 94 PRO A C 1
ATOM 682 O O . PRO A 1 94 ? -8.577 -14.001 -3.495 1.00 98.06 94 PRO A O 1
ATOM 685 N N . LYS A 1 95 ? -10.657 -14.465 -4.193 1.00 98.19 95 LYS A N 1
ATOM 686 C CA . LYS A 1 95 ? -10.460 -13.888 -5.529 1.00 98.19 95 LYS A CA 1
ATOM 687 C C . LYS A 1 95 ? -10.077 -12.405 -5.463 1.00 98.19 95 LYS A C 1
ATOM 689 O O . LYS A 1 95 ? -9.151 -11.988 -6.142 1.00 98.19 95 LYS A O 1
ATOM 694 N N . VAL A 1 96 ? -10.760 -11.622 -4.622 1.00 98.25 96 VAL A N 1
ATOM 695 C CA . VAL A 1 96 ? -10.439 -10.198 -4.442 1.00 98.25 96 VAL A CA 1
ATOM 696 C C . VAL A 1 96 ? -9.036 -10.045 -3.867 1.00 98.25 96 VAL A C 1
ATOM 698 O O . VAL A 1 96 ? -8.285 -9.180 -4.301 1.00 98.25 96 VAL A O 1
ATOM 701 N N . ALA A 1 97 ? -8.667 -10.891 -2.904 1.00 97.88 97 ALA A N 1
ATOM 702 C CA . ALA A 1 97 ? -7.325 -10.879 -2.342 1.00 97.88 97 ALA A CA 1
ATOM 703 C C . ALA A 1 97 ? -6.260 -11.134 -3.421 1.00 97.88 97 ALA A C 1
ATOM 705 O O . ALA A 1 97 ? -5.257 -10.427 -3.461 1.00 97.88 97 ALA A O 1
ATOM 706 N N . ASP A 1 98 ? -6.484 -12.107 -4.302 1.00 98.38 98 ASP A N 1
ATOM 707 C CA . ASP A 1 98 ? -5.546 -12.448 -5.371 1.00 98.38 98 ASP A CA 1
ATOM 708 C C . ASP A 1 98 ? -5.470 -11.360 -6.449 1.00 98.38 98 ASP A C 1
ATOM 710 O O . ASP A 1 98 ? -4.370 -10.981 -6.849 1.00 98.38 98 ASP A O 1
ATOM 714 N N . ASP A 1 99 ? -6.605 -10.776 -6.840 1.00 98.12 99 ASP A N 1
ATOM 715 C CA . ASP A 1 99 ? -6.641 -9.649 -7.776 1.00 98.12 99 ASP A CA 1
ATOM 716 C C . ASP A 1 99 ? -5.858 -8.442 -7.216 1.00 98.12 99 ASP A C 1
ATOM 718 O O . ASP A 1 99 ? -5.009 -7.863 -7.900 1.00 98.12 99 ASP A O 1
ATOM 722 N N . LEU A 1 100 ? -6.081 -8.085 -5.942 1.00 97.25 100 LEU A N 1
ATOM 723 C CA . LEU A 1 100 ? -5.383 -6.966 -5.301 1.00 97.25 100 LEU A CA 1
ATOM 724 C C . LEU A 1 100 ? -3.894 -7.247 -5.066 1.00 97.25 100 LEU A C 1
ATOM 726 O O . LEU A 1 100 ? -3.080 -6.334 -5.202 1.00 97.25 100 LEU A O 1
ATOM 730 N N . LYS A 1 101 ? -3.506 -8.493 -4.763 1.00 96.50 101 LYS A N 1
ATOM 731 C CA . LYS A 1 101 ? -2.089 -8.895 -4.733 1.00 96.50 101 LYS A CA 1
ATOM 732 C C . LYS A 1 101 ? -1.445 -8.741 -6.106 1.00 96.50 101 LYS A C 1
ATOM 734 O O . LYS A 1 101 ? -0.319 -8.256 -6.179 1.00 96.50 101 LYS A O 1
ATOM 739 N N . GLY A 1 102 ? -2.158 -9.124 -7.169 1.00 97.50 102 GLY A N 1
ATOM 740 C CA . GLY A 1 102 ? -1.740 -8.943 -8.558 1.00 97.50 102 GLY A CA 1
ATOM 741 C C . GLY A 1 102 ? -1.462 -7.476 -8.886 1.00 97.50 102 GLY A C 1
ATOM 742 O O . GLY A 1 102 ? -0.404 -7.145 -9.413 1.00 97.50 102 GLY A O 1
ATOM 743 N N . ILE A 1 103 ? -2.369 -6.582 -8.484 1.00 97.06 103 ILE A N 1
ATOM 744 C CA . ILE A 1 103 ? -2.217 -5.128 -8.653 1.00 97.06 103 ILE A CA 1
ATOM 745 C C . ILE A 1 103 ? -0.977 -4.589 -7.924 1.00 97.06 103 ILE A C 1
ATOM 747 O O . ILE A 1 103 ? -0.334 -3.673 -8.423 1.00 97.06 103 ILE A O 1
ATOM 751 N N . GLN A 1 104 ? -0.617 -5.161 -6.773 1.00 93.94 104 GLN A N 1
ATOM 752 C CA . GLN A 1 104 ? 0.525 -4.726 -5.958 1.00 93.94 104 GLN A CA 1
ATOM 753 C C . GLN A 1 104 ? 1.879 -5.328 -6.381 1.00 93.94 104 GLN A C 1
ATOM 755 O O . GLN A 1 104 ? 2.914 -4.918 -5.849 1.00 93.94 104 GLN A O 1
ATOM 760 N N . GLN A 1 105 ? 1.908 -6.282 -7.323 1.00 95.19 105 GLN A N 1
ATOM 761 C CA . GLN A 1 105 ? 3.157 -6.932 -7.753 1.00 95.19 105 GLN A CA 1
ATOM 762 C C . GLN A 1 105 ? 4.245 -5.948 -8.207 1.00 95.19 105 GLN A C 1
ATOM 764 O O . GLN A 1 105 ? 5.365 -6.088 -7.717 1.00 95.19 105 GLN A O 1
ATOM 769 N N . PRO A 1 106 ? 3.956 -4.896 -9.004 1.00 92.81 106 PRO A N 1
ATOM 770 C CA . PRO A 1 106 ? 4.999 -3.983 -9.474 1.00 92.81 106 PRO A CA 1
ATOM 771 C C . PRO A 1 106 ? 5.797 -3.322 -8.343 1.00 92.81 106 PRO A C 1
ATOM 773 O O . PRO A 1 106 ? 7.001 -3.126 -8.462 1.00 92.81 106 PRO A O 1
ATOM 776 N N . VAL A 1 107 ? 5.151 -3.012 -7.213 1.00 88.50 107 VAL A N 1
ATOM 777 C CA . VAL A 1 107 ? 5.832 -2.432 -6.042 1.00 88.50 107 VAL A CA 1
ATOM 778 C C . VAL A 1 107 ? 6.712 -3.469 -5.341 1.00 88.50 107 VAL A C 1
ATOM 780 O O . VAL A 1 107 ? 7.795 -3.132 -4.862 1.00 88.50 107 VAL A O 1
ATOM 783 N N . THR A 1 108 ? 6.275 -4.728 -5.288 1.00 89.88 108 THR A N 1
ATOM 784 C CA . THR A 1 108 ? 7.041 -5.828 -4.677 1.00 89.88 108 THR A CA 1
ATOM 785 C C . THR A 1 108 ? 8.279 -6.162 -5.510 1.00 89.88 108 THR A C 1
ATOM 787 O O . THR A 1 108 ? 9.381 -6.290 -4.965 1.00 89.88 108 THR A O 1
ATOM 790 N N . ASP A 1 109 ? 8.114 -6.223 -6.830 1.00 90.62 109 ASP A N 1
ATOM 791 C CA . ASP A 1 109 ? 9.202 -6.441 -7.781 1.00 90.62 109 ASP A CA 1
ATOM 792 C C . ASP A 1 109 ? 10.226 -5.306 -7.689 1.00 90.62 109 ASP A C 1
ATOM 794 O O . ASP A 1 109 ? 11.423 -5.558 -7.547 1.00 90.62 109 ASP A O 1
ATOM 798 N N . LEU A 1 110 ? 9.754 -4.054 -7.649 1.00 89.06 110 LEU A N 1
ATOM 799 C CA . LEU A 1 110 ? 10.620 -2.886 -7.524 1.00 89.06 110 LEU A CA 1
ATOM 800 C C . LEU A 1 110 ? 11.388 -2.861 -6.198 1.00 89.06 110 LEU A C 1
ATOM 802 O O . LEU A 1 110 ? 12.587 -2.583 -6.183 1.00 89.06 110 LEU A O 1
ATOM 806 N N . SER A 1 111 ? 10.721 -3.187 -5.087 1.00 85.88 111 SER A N 1
ATOM 807 C CA . SER A 1 111 ? 11.364 -3.266 -3.767 1.00 85.88 111 SER A CA 1
ATOM 808 C C . SER A 1 111 ? 12.507 -4.285 -3.777 1.00 85.88 111 SER A C 1
ATOM 810 O O . SER A 1 111 ? 13.603 -4.003 -3.292 1.00 85.88 111 SER A O 1
ATOM 812 N N . THR A 1 112 ? 12.272 -5.447 -4.395 1.00 87.62 112 THR A N 1
ATOM 813 C CA . THR A 1 112 ? 13.269 -6.519 -4.535 1.00 87.62 112 THR A CA 1
ATOM 814 C C . THR A 1 112 ? 14.426 -6.108 -5.443 1.00 87.62 112 THR A C 1
ATOM 816 O O . THR A 1 112 ? 15.585 -6.362 -5.123 1.00 87.62 112 THR A O 1
ATOM 819 N N . GLN A 1 113 ? 14.125 -5.452 -6.565 1.00 87.69 113 GLN A N 1
ATOM 820 C CA . GLN A 1 113 ? 15.115 -5.038 -7.555 1.00 87.69 113 GLN A CA 1
ATOM 821 C C . GLN A 1 113 ? 16.017 -3.905 -7.054 1.00 87.69 113 GLN A C 1
ATOM 823 O O . GLN A 1 113 ? 17.218 -3.913 -7.320 1.00 87.69 113 GLN A O 1
ATOM 828 N N . CYS A 1 114 ? 15.449 -2.931 -6.347 1.00 89.00 114 CYS A N 1
ATOM 829 C CA . CYS A 1 114 ? 16.147 -1.706 -5.969 1.00 89.00 114 CYS A CA 1
ATOM 830 C C . CYS A 1 114 ? 16.650 -1.704 -4.515 1.00 89.00 114 CYS A C 1
ATOM 832 O O . CYS A 1 114 ? 17.375 -0.789 -4.128 1.00 89.00 114 CYS A O 1
ATOM 834 N N . GLY A 1 115 ? 16.276 -2.697 -3.696 1.00 82.94 115 GLY A N 1
ATOM 835 C CA . GLY A 1 115 ? 16.685 -2.789 -2.288 1.00 82.94 115 GLY A CA 1
ATOM 836 C C . GLY A 1 115 ? 16.113 -1.674 -1.406 1.00 82.94 115 GLY A C 1
ATOM 837 O O . GLY A 1 115 ? 16.747 -1.271 -0.432 1.00 82.94 115 GLY A O 1
ATOM 838 N N . ILE A 1 116 ? 14.942 -1.145 -1.766 1.00 78.62 116 ILE A N 1
ATOM 839 C CA . ILE A 1 116 ? 14.307 -0.005 -1.099 1.00 78.62 116 ILE A CA 1
ATOM 840 C C . ILE A 1 116 ? 13.069 -0.508 -0.359 1.00 78.62 116 ILE A C 1
ATOM 842 O O . ILE A 1 116 ? 12.217 -1.160 -0.962 1.00 78.62 116 ILE A O 1
ATOM 846 N N . GLU A 1 117 ? 12.921 -0.165 0.924 1.00 70.00 117 GLU A N 1
ATOM 847 C CA . GLU A 1 117 ? 11.614 -0.275 1.573 1.00 70.00 117 GLU A CA 1
ATOM 848 C C . GLU A 1 117 ? 10.724 0.870 1.099 1.00 70.00 117 GLU A C 1
ATOM 850 O O . GLU A 1 117 ? 10.910 2.042 1.437 1.00 70.00 117 GLU A O 1
ATOM 855 N N . VAL A 1 118 ? 9.736 0.515 0.286 1.00 64.19 118 VAL A N 1
ATOM 856 C CA . VAL A 1 118 ? 8.787 1.456 -0.290 1.00 64.19 118 VAL A CA 1
ATOM 857 C C . VAL A 1 118 ? 7.757 1.848 0.775 1.00 64.19 118 VAL A C 1
ATOM 859 O O . VAL A 1 118 ? 6.651 1.318 0.822 1.00 64.19 118 VAL A O 1
ATOM 862 N N . SER A 1 119 ? 8.115 2.778 1.664 1.00 64.56 119 SER A N 1
ATOM 863 C CA . SER A 1 119 ? 7.179 3.329 2.650 1.00 64.56 119 SER A CA 1
ATOM 864 C C . SER A 1 119 ? 6.705 4.720 2.242 1.00 64.56 119 SER A C 1
ATOM 866 O O . SER A 1 119 ? 7.385 5.723 2.456 1.00 64.56 119 SER A O 1
ATOM 868 N N . SER A 1 120 ? 5.500 4.781 1.666 1.00 64.00 120 SER A N 1
ATOM 869 C CA . SER A 1 120 ? 4.870 6.040 1.242 1.00 64.00 120 SER A CA 1
ATOM 870 C C . SER A 1 120 ? 4.612 7.008 2.408 1.00 64.00 120 SER A C 1
ATOM 872 O O . SER A 1 120 ? 4.522 8.212 2.185 1.00 64.00 120 SER A O 1
ATOM 874 N N . ASN A 1 121 ? 4.507 6.510 3.645 1.00 70.69 121 ASN A N 1
ATOM 875 C CA . ASN A 1 121 ? 4.132 7.330 4.801 1.00 70.69 121 ASN A CA 1
ATOM 876 C C . ASN A 1 121 ? 5.314 8.089 5.409 1.00 70.69 121 ASN A C 1
ATOM 878 O O . ASN A 1 121 ? 5.127 9.197 5.896 1.00 70.69 121 ASN A O 1
ATOM 882 N N . GLN A 1 122 ? 6.533 7.548 5.332 1.00 78.12 122 GLN A N 1
ATOM 883 C CA . GLN A 1 122 ? 7.699 8.143 5.998 1.00 78.12 122 GLN A CA 1
ATOM 884 C C . GLN A 1 122 ? 8.012 9.547 5.474 1.00 78.12 122 GLN A C 1
ATOM 886 O O . GLN A 1 122 ? 8.271 10.458 6.255 1.00 78.12 122 GLN A O 1
ATOM 891 N N . LEU A 1 123 ? 7.941 9.746 4.153 1.00 81.44 123 LEU A N 1
ATOM 892 C CA . LEU A 1 123 ? 8.163 11.060 3.548 1.00 81.44 123 LEU A CA 1
ATOM 893 C C . LEU A 1 123 ? 7.079 12.056 3.974 1.00 81.44 123 LEU A C 1
ATOM 895 O O . LEU A 1 123 ? 7.385 13.189 4.338 1.00 81.44 123 LEU A O 1
ATOM 899 N N . THR A 1 124 ? 5.814 11.636 3.941 1.00 83.69 124 THR A N 1
ATOM 900 C CA . THR A 1 124 ? 4.682 12.478 4.338 1.00 83.69 124 THR A CA 1
ATOM 901 C C . THR A 1 124 ? 4.733 12.836 5.821 1.00 83.69 124 THR A C 1
ATOM 903 O O . THR A 1 124 ? 4.454 13.978 6.178 1.00 83.69 124 THR A O 1
ATOM 906 N N . ASP A 1 125 ? 5.106 11.899 6.685 1.00 86.00 125 ASP A N 1
ATOM 907 C CA . ASP A 1 125 ? 5.208 12.142 8.120 1.00 86.00 125 ASP A CA 1
ATOM 908 C C . ASP A 1 125 ? 6.417 13.023 8.449 1.00 86.00 125 ASP A C 1
ATOM 910 O O . ASP A 1 125 ? 6.272 13.983 9.204 1.00 86.00 125 ASP A O 1
ATOM 914 N N . ALA A 1 126 ? 7.563 12.808 7.792 1.00 86.44 126 ALA A N 1
ATOM 915 C CA . ALA A 1 126 ? 8.712 13.705 7.893 1.00 86.44 126 ALA A CA 1
ATOM 916 C C . ALA A 1 126 ? 8.347 15.139 7.470 1.00 86.44 126 ALA A C 1
ATOM 918 O O . ALA A 1 126 ? 8.650 16.085 8.196 1.00 86.44 126 ALA A O 1
ATOM 919 N N . LEU A 1 127 ? 7.627 15.302 6.352 1.00 87.75 127 LEU A N 1
ATOM 920 C CA . LEU A 1 127 ? 7.125 16.600 5.887 1.00 87.75 127 LEU A CA 1
ATOM 921 C C . LEU A 1 127 ? 6.227 17.280 6.927 1.00 87.75 127 LEU A C 1
ATOM 923 O O . LEU A 1 127 ? 6.432 18.454 7.208 1.00 87.75 127 LEU A O 1
ATOM 927 N N . LYS A 1 128 ? 5.279 16.561 7.541 1.00 89.38 128 LYS A N 1
ATOM 928 C CA . LYS A 1 128 ? 4.401 17.122 8.590 1.00 89.38 128 LYS A CA 1
ATOM 929 C C . LYS A 1 128 ? 5.159 17.596 9.829 1.00 89.38 128 LYS A C 1
ATOM 931 O O . LYS A 1 128 ? 4.651 18.441 10.550 1.00 89.38 128 LYS A O 1
ATOM 936 N N . THR A 1 129 ? 6.314 17.001 10.122 1.00 92.44 129 THR A N 1
ATOM 937 C CA . THR A 1 129 ? 7.145 17.392 11.274 1.00 92.44 129 THR A CA 1
ATOM 938 C C . THR A 1 129 ? 8.169 18.477 10.949 1.00 92.44 129 THR A C 1
ATOM 940 O O . THR A 1 129 ? 8.711 19.093 11.862 1.00 92.44 129 THR A O 1
ATOM 943 N N . ALA A 1 130 ? 8.466 18.687 9.664 1.00 86.06 130 ALA A N 1
ATOM 944 C CA . ALA A 1 130 ? 9.492 19.616 9.197 1.00 86.06 130 ALA A CA 1
ATOM 945 C C . ALA A 1 130 ? 8.959 21.029 8.901 1.00 86.06 130 ALA A C 1
ATOM 947 O O . ALA A 1 130 ? 9.763 21.939 8.692 1.00 86.06 130 ALA A O 1
ATOM 948 N N . VAL A 1 131 ? 7.636 21.207 8.861 1.00 74.06 131 VAL A N 1
ATOM 949 C CA . VAL A 1 131 ? 6.937 22.469 8.565 1.00 74.06 131 VAL A CA 1
ATOM 950 C C . VAL A 1 131 ? 5.942 22.761 9.678 1.00 74.06 131 VAL A C 1
ATOM 952 O O . VAL A 1 131 ? 5.803 23.952 10.031 1.00 74.06 131 VAL A O 1
#

Secondary structure (DSSP, 8-state):
----------PPPP-------------------S-----TTSHHHHHHHHHHHHHHHHHHHHH-HHHHHHHHHHTTS-HHHHHHHHHHHHHH-HHHHHHHHHHHHHHHHHHHHHT----HHHHHHHHHHH-

Foldseek 3Di:
DDDDDDDDDDDDDDDDDDDDDDDDPPPPPCPPDDDDDPPLLDPVNLVVLVVQLVVLVVVVCVVVVVVVVQLVVLVPDDPVSSVVSVVVVCVVVVVVVVSNVVSCVSNVVSCVVNVDDSDPVVVVVVVVVVD